Protein AF-A0A6A4RFT1-F1 (afdb_monomer)

Organism: Scophthalmus maximus (NCBI:txid52904)

Secondary structure (DSSP, 8-state):
-B-TT--B----------S-SS------------GGGTTT-EEEEEEEE-S-TTSPPEEEEEEEEETT-SSHHHHHHHHHHHHTTT-------PPBP-

InterPro domains:
  IPR000008 C2 domain [PF00168] (7-80)
  IPR000008 C2 domain [PS50004] (1-93)
  IPR035892 C2 domain superfamily [G3DSA:2.60.40.150] (1-98)
  IPR035892 C2 domain superfamily [SSF49562] (3-95)
  IPR043541 Synaptotagmin-14/14L/16 [PTHR46129] (1-97)

Radius of gyration: 14.69 Å; Cα contacts (8 Å, |Δi|>4): 125; chains: 1; bounding box: 33×25×40 Å

pLDDT: mean 91.54, std 5.95, range [58.12, 97.06]

Sequence (98 aa):
MLDSKGKEMSKCKTAVCRGQPSPTYKETFVFQVALFQLSEVSLVLSVFCRRSSMKPRERLGWVSLGLNSTGEEQQTHWAEMKDAEGQQVCHWHTLSDT

Solvent-accessible surface area (backbone atoms only — not comparable to full-atom values): 6385 Å² total; per-residue (Å²): 57,23,41,78,84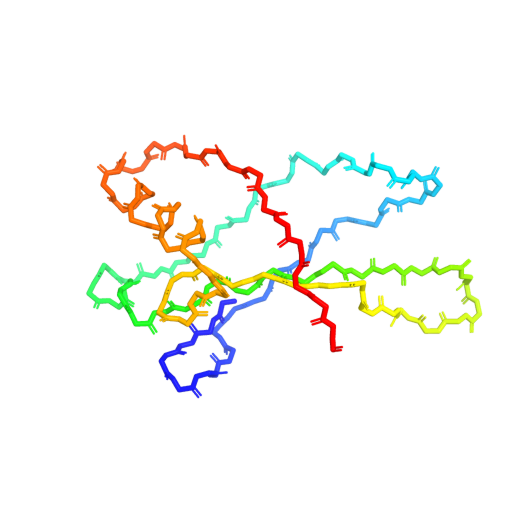,68,47,79,76,49,86,86,81,79,83,87,76,76,98,47,98,78,67,82,78,96,75,87,84,88,80,94,71,57,78,91,48,56,72,41,24,24,46,64,50,72,46,69,45,64,93,41,96,88,50,75,74,42,76,68,26,32,45,25,26,39,60,66,35,75,45,68,71,33,38,50,52,43,49,52,42,64,74,44,76,82,51,90,76,87,81,88,76,82,63,41,79,130

Foldseek 3Di:
DAFLVRHDPDDDDFDDDPPDPPDDGPDDDDDDDDPVRQQGDKDKDWDWDDPDPPDDIDTAFIAIAHNPGPDDQRPVQSVCVNVVVPDDDDDDDDGDDD

Structure (mmCIF, N/CA/C/O backbone):
data_AF-A0A6A4RFT1-F1
#
_entry.id   AF-A0A6A4RFT1-F1
#
loop_
_atom_site.group_PDB
_atom_site.id
_atom_site.type_symbol
_atom_site.label_atom_id
_atom_site.label_alt_id
_atom_site.label_comp_id
_atom_site.label_asym_id
_atom_site.label_entity_id
_atom_site.label_seq_id
_atom_site.pdbx_PDB_ins_code
_atom_site.Cartn_x
_atom_site.Cartn_y
_atom_site.Cartn_z
_atom_site.occupancy
_atom_site.B_iso_or_equiv
_atom_site.auth_seq_id
_atom_site.auth_comp_id
_atom_site.auth_asym_id
_atom_site.auth_atom_id
_atom_site.pdbx_PDB_model_num
ATOM 1 N N . MET A 1 1 ? -0.258 -7.748 4.298 1.00 92.38 1 MET A N 1
ATOM 2 C CA . MET A 1 1 ? -0.576 -7.067 5.565 1.00 92.38 1 MET A CA 1
ATOM 3 C C . MET A 1 1 ? 0.333 -7.600 6.649 1.00 92.38 1 MET A C 1
ATOM 5 O O . MET A 1 1 ? 0.605 -8.799 6.663 1.00 92.38 1 MET A O 1
ATOM 9 N N . LEU A 1 2 ? 0.830 -6.705 7.492 1.00 95.50 2 LEU A N 1
ATOM 10 C CA . LEU A 1 2 ? 1.745 -6.999 8.585 1.00 95.50 2 LEU A CA 1
ATOM 11 C C . LEU A 1 2 ? 1.076 -6.672 9.922 1.00 95.50 2 LEU A C 1
ATOM 13 O O . LEU A 1 2 ? 0.273 -5.738 9.979 1.00 95.50 2 LEU A O 1
ATOM 17 N N . ASP A 1 3 ? 1.422 -7.418 10.967 1.00 93.31 3 ASP A N 1
ATOM 18 C CA . ASP A 1 3 ? 1.061 -7.079 12.347 1.00 93.31 3 ASP A CA 1
ATOM 19 C C . ASP A 1 3 ? 1.999 -6.006 12.936 1.00 93.31 3 ASP A C 1
ATOM 21 O O . ASP A 1 3 ? 2.937 -5.540 12.278 1.00 93.31 3 ASP A O 1
ATOM 25 N N . SER A 1 4 ? 1.776 -5.634 14.199 1.00 91.69 4 SER A N 1
ATOM 26 C CA . SER A 1 4 ? 2.580 -4.636 14.920 1.00 91.69 4 SER A CA 1
ATOM 27 C C . SER A 1 4 ? 4.041 -5.035 15.123 1.00 91.69 4 SER A C 1
ATOM 29 O O . SER A 1 4 ? 4.884 -4.183 15.391 1.00 91.69 4 SER A O 1
ATOM 31 N N . LYS A 1 5 ? 4.368 -6.321 14.958 1.00 91.25 5 LYS A N 1
ATOM 32 C CA . LYS A 1 5 ? 5.732 -6.862 15.022 1.00 91.25 5 LYS A CA 1
ATOM 33 C C . LYS A 1 5 ? 6.360 -7.000 13.632 1.00 91.25 5 LYS A C 1
ATOM 35 O O . LYS A 1 5 ? 7.450 -7.554 13.511 1.00 91.25 5 LYS A O 1
ATOM 40 N N . GLY A 1 6 ? 5.679 -6.536 12.582 1.00 90.62 6 GLY A N 1
ATOM 41 C CA . GLY A 1 6 ? 6.123 -6.649 11.196 1.00 90.62 6 GLY A CA 1
ATOM 42 C C . GLY A 1 6 ? 5.982 -8.056 10.605 1.00 90.62 6 GLY A C 1
ATOM 43 O O . GLY A 1 6 ? 6.503 -8.315 9.520 1.00 90.62 6 GLY A O 1
ATOM 44 N N . LYS A 1 7 ? 5.291 -8.984 11.279 1.00 93.25 7 LYS A N 1
ATOM 45 C CA . LYS A 1 7 ? 5.079 -10.346 10.779 1.00 93.25 7 LYS A CA 1
ATOM 46 C C . LYS A 1 7 ? 3.990 -10.349 9.711 1.00 93.25 7 LYS A C 1
ATOM 48 O O . LYS A 1 7 ? 2.932 -9.747 9.880 1.00 93.25 7 LYS A O 1
ATOM 53 N N . GLU A 1 8 ? 4.230 -11.073 8.618 1.00 95.25 8 GLU A N 1
ATOM 54 C CA . GLU A 1 8 ? 3.248 -11.237 7.543 1.00 95.25 8 GLU A CA 1
ATOM 55 C C . GLU A 1 8 ? 2.008 -11.988 8.054 1.00 95.25 8 GLU A C 1
ATOM 57 O O . GLU A 1 8 ? 2.091 -13.148 8.458 1.00 95.25 8 GLU A O 1
ATOM 62 N N . MET A 1 9 ? 0.857 -11.312 8.033 1.00 93.75 9 MET A N 1
ATOM 63 C CA . MET A 1 9 ? -0.448 -11.900 8.351 1.00 93.75 9 MET A CA 1
ATOM 64 C C . MET A 1 9 ? -1.105 -12.495 7.105 1.00 93.75 9 MET A C 1
ATOM 66 O O . MET A 1 9 ? -1.745 -13.540 7.158 1.00 93.75 9 MET A O 1
ATOM 70 N N . SER A 1 10 ? -0.979 -11.799 5.976 1.00 94.62 10 SER A N 1
ATOM 71 C CA . SER A 1 10 ? -1.628 -12.160 4.719 1.00 94.62 10 SER A CA 1
ATOM 72 C C . SER A 1 10 ? -0.937 -11.493 3.535 1.00 94.62 10 SER A C 1
ATOM 74 O O . SER A 1 10 ? -0.351 -10.408 3.652 1.00 94.62 10 SER A O 1
ATOM 76 N N . LYS A 1 11 ? -1.023 -12.134 2.368 1.00 95.44 11 LYS A N 1
ATOM 77 C CA . LYS A 1 11 ? -0.389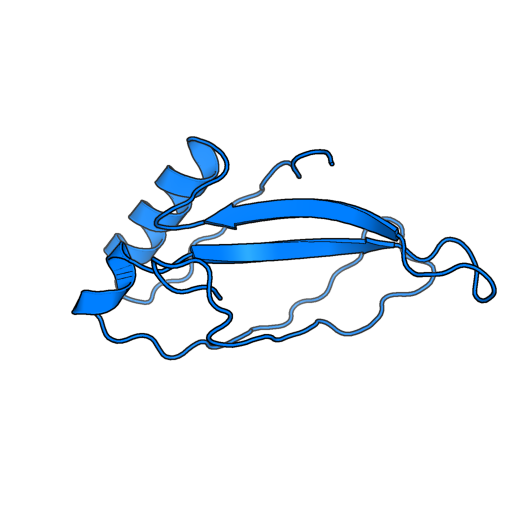 -11.662 1.140 1.00 95.44 11 LYS A CA 1
ATOM 78 C C . LYS A 1 11 ? -1.236 -12.007 -0.071 1.00 95.44 11 LYS A C 1
ATOM 80 O O . LYS A 1 11 ? -1.553 -13.168 -0.306 1.00 95.44 11 LYS A O 1
ATOM 85 N N . CYS A 1 12 ? -1.508 -10.998 -0.884 1.00 96.00 12 CYS A N 1
ATOM 86 C CA . CYS A 1 12 ? -2.121 -11.152 -2.195 1.00 96.00 12 CYS A CA 1
ATOM 87 C C . CYS A 1 12 ? -1.234 -10.484 -3.248 1.00 96.00 12 CYS A C 1
ATOM 89 O O . CYS A 1 12 ? -0.323 -9.718 -2.922 1.00 96.00 12 CYS A O 1
ATOM 91 N N . LYS A 1 13 ? -1.455 -10.823 -4.515 1.00 95.31 13 LYS A N 1
ATOM 92 C CA . LYS A 1 13 ? -0.732 -10.262 -5.658 1.00 95.31 13 LYS A CA 1
ATOM 93 C C . LYS A 1 13 ? -1.728 -10.036 -6.779 1.00 95.31 13 LYS A C 1
ATOM 95 O O . LYS A 1 13 ? -2.647 -10.836 -6.928 1.00 95.31 13 LYS A O 1
ATOM 100 N N . THR A 1 14 ? -1.494 -8.998 -7.565 1.00 95.25 14 THR A N 1
ATOM 101 C CA . THR A 1 14 ? -2.276 -8.737 -8.767 1.00 95.25 14 THR A CA 1
ATOM 102 C C . THR A 1 14 ? -1.912 -9.675 -9.912 1.00 95.25 14 THR A C 1
ATOM 104 O O . THR A 1 14 ? -0.872 -10.355 -9.887 1.00 95.25 14 THR A O 1
ATOM 107 N N . ALA A 1 15 ? -2.744 -9.678 -10.953 1.00 92.75 15 ALA A N 1
ATOM 108 C CA . ALA A 1 15 ? -2.372 -10.227 -12.245 1.00 92.75 15 ALA A CA 1
ATOM 109 C C . ALA A 1 15 ? -1.152 -9.496 -12.836 1.00 92.75 15 ALA A C 1
ATOM 111 O O . ALA A 1 15 ? -0.804 -8.373 -12.476 1.00 92.75 15 ALA A O 1
ATOM 112 N N . VAL A 1 16 ? -0.459 -10.145 -13.773 1.00 89.50 16 VAL A N 1
ATOM 113 C CA . VAL A 1 16 ? 0.722 -9.560 -14.421 1.00 89.50 16 VAL A CA 1
ATOM 114 C C . VAL A 1 16 ? 0.309 -8.805 -15.678 1.00 89.50 16 VAL A C 1
ATOM 116 O O . VAL A 1 16 ? 0.008 -9.429 -16.693 1.00 89.50 16 VAL A O 1
ATOM 119 N N . CYS A 1 17 ? 0.393 -7.477 -15.656 1.00 88.81 17 CYS A N 1
ATOM 120 C CA . CYS A 1 17 ? 0.231 -6.649 -16.851 1.00 88.81 17 CYS A CA 1
ATOM 121 C C . CYS A 1 17 ? 1.546 -6.604 -17.650 1.00 88.81 17 CYS A C 1
ATOM 123 O O . CYS A 1 17 ? 2.585 -6.198 -17.129 1.00 88.81 17 CYS A O 1
ATOM 125 N N . ARG A 1 18 ? 1.527 -7.036 -18.918 1.00 85.19 18 ARG A N 1
ATOM 126 C CA . ARG A 1 18 ? 2.699 -7.013 -19.816 1.00 85.19 18 ARG A CA 1
ATOM 127 C C . ARG A 1 18 ? 2.536 -5.922 -20.870 1.00 85.19 18 ARG A C 1
ATOM 129 O O . ARG A 1 18 ? 1.447 -5.756 -21.403 1.00 85.19 18 ARG A O 1
ATOM 136 N N . GLY A 1 19 ? 3.622 -5.213 -21.182 1.00 82.19 19 GLY A N 1
ATOM 137 C CA . GLY A 1 19 ? 3.635 -4.190 -22.237 1.00 82.19 19 GLY A CA 1
ATOM 138 C C . GLY A 1 19 ? 2.846 -2.91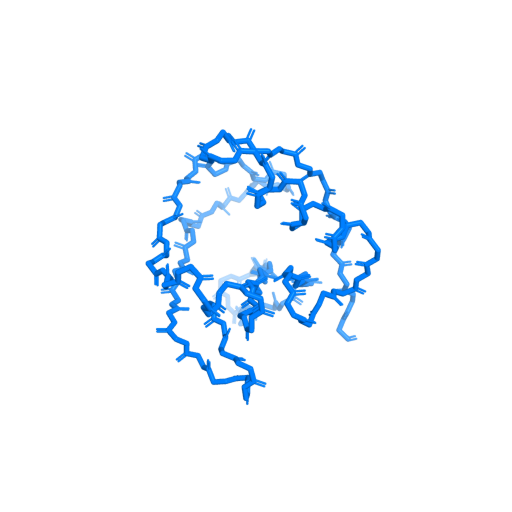4 -21.917 1.00 82.19 19 GLY A C 1
ATOM 139 O O . GLY A 1 19 ? 2.614 -2.119 -22.817 1.00 82.19 19 GLY A O 1
ATOM 140 N N . GLN A 1 20 ? 2.438 -2.711 -20.660 1.00 82.56 20 GLN A N 1
ATOM 141 C CA . GLN A 1 20 ? 1.704 -1.524 -20.218 1.00 82.56 20 GLN A CA 1
ATOM 142 C C . GLN A 1 20 ? 2.570 -0.725 -19.231 1.00 82.56 20 GLN A C 1
ATOM 144 O O . GLN A 1 20 ? 2.764 -1.197 -18.109 1.00 82.56 20 GLN A O 1
ATOM 149 N N . PRO A 1 21 ? 3.102 0.454 -19.611 1.00 81.88 21 PRO A N 1
ATOM 150 C CA . PRO A 1 21 ? 3.873 1.300 -18.694 1.00 81.88 21 PRO A CA 1
ATOM 151 C C . PRO A 1 21 ? 3.002 1.884 -17.569 1.00 81.88 21 PRO A C 1
ATOM 153 O O . PRO A 1 21 ? 3.507 2.179 -16.491 1.00 81.88 21 PRO A O 1
ATOM 156 N N . SER A 1 22 ? 1.691 1.980 -17.801 1.00 87.62 22 SER A N 1
ATOM 157 C CA . SER A 1 22 ? 0.684 2.424 -16.834 1.00 87.62 22 SER A CA 1
ATOM 158 C C . SER A 1 22 ? -0.407 1.350 -16.718 1.00 87.62 22 SER A C 1
ATOM 160 O O . SER A 1 22 ? -1.430 1.437 -17.400 1.00 87.62 22 SER A O 1
ATOM 162 N N . PRO A 1 23 ? -0.173 0.275 -15.942 1.00 91.56 23 PRO A N 1
ATOM 163 C CA . PRO A 1 23 ? -1.098 -0.850 -15.860 1.00 91.56 23 PRO A CA 1
ATOM 164 C C . PRO A 1 23 ? -2.392 -0.472 -15.132 1.00 91.56 23 PRO A C 1
ATOM 166 O O . PRO A 1 23 ? -2.376 0.262 -14.147 1.00 91.56 23 PRO A O 1
ATOM 169 N N . THR A 1 24 ? -3.516 -1.028 -15.585 1.00 92.69 24 THR A N 1
ATOM 170 C CA . THR A 1 24 ? -4.820 -0.903 -14.918 1.00 92.69 24 THR A CA 1
ATOM 171 C C . THR A 1 24 ? -5.262 -2.271 -14.408 1.00 92.69 24 THR A C 1
ATOM 173 O O . THR A 1 24 ? -5.538 -3.156 -15.211 1.00 92.69 24 THR A O 1
ATOM 176 N N . TYR A 1 25 ? -5.337 -2.440 -13.084 1.00 93.19 25 TYR A N 1
ATOM 177 C CA . TYR A 1 25 ? -5.677 -3.730 -12.467 1.00 93.19 25 TYR A CA 1
ATOM 178 C C . TYR A 1 25 ? -7.185 -3.902 -12.240 1.00 93.19 25 TYR A C 1
ATOM 180 O O . TYR A 1 25 ? -7.739 -4.923 -12.624 1.00 93.19 25 TYR A O 1
ATOM 188 N N . LYS A 1 26 ? -7.865 -2.900 -11.653 1.00 92.69 26 LYS A N 1
ATOM 189 C CA . LYS A 1 26 ? -9.284 -2.998 -11.231 1.00 92.69 26 LYS A CA 1
ATOM 190 C C . LYS A 1 26 ? -9.580 -4.262 -10.399 1.00 92.69 26 LYS A C 1
ATOM 192 O O . LYS A 1 26 ? -10.660 -4.836 -10.488 1.00 92.69 26 LYS A O 1
ATOM 197 N N . GLU A 1 27 ? -8.608 -4.691 -9.601 1.00 95.19 27 GLU A N 1
ATOM 198 C CA . GLU A 1 27 ? -8.722 -5.846 -8.712 1.00 95.19 27 GLU A CA 1
ATOM 199 C C . GLU A 1 27 ? -9.033 -5.382 -7.286 1.00 95.19 27 GLU A C 1
ATOM 201 O O . GLU A 1 27 ? -8.548 -4.338 -6.845 1.00 95.19 27 GLU A O 1
ATOM 206 N N . THR A 1 28 ? -9.815 -6.171 -6.551 1.00 93.81 28 THR A N 1
ATOM 207 C CA . THR A 1 28 ? -10.143 -5.916 -5.143 1.00 93.81 28 THR A CA 1
ATOM 208 C C . THR A 1 28 ? -9.558 -7.020 -4.274 1.00 93.81 28 THR A C 1
ATOM 210 O O . THR A 1 28 ? -9.753 -8.204 -4.547 1.00 93.81 28 THR A O 1
ATOM 213 N N . PHE A 1 29 ? -8.869 -6.630 -3.203 1.00 95.19 29 PHE A N 1
ATOM 214 C CA . PHE A 1 29 ? -8.337 -7.547 -2.198 1.00 95.19 29 PHE A CA 1
ATOM 215 C C . PHE A 1 29 ? -9.061 -7.337 -0.874 1.00 95.19 29 PHE A C 1
ATOM 217 O O . PHE A 1 29 ? -9.261 -6.201 -0.452 1.00 95.19 29 PHE A O 1
ATOM 224 N N . VAL A 1 30 ? -9.423 -8.434 -0.212 1.00 93.56 30 VAL A N 1
ATOM 225 C CA . VAL A 1 30 ? -10.091 -8.410 1.092 1.00 93.56 30 VAL A CA 1
ATOM 226 C C . VAL A 1 30 ? -9.156 -9.011 2.132 1.00 93.56 30 VAL A C 1
ATOM 228 O O . VAL A 1 30 ? -8.691 -10.140 1.981 1.00 93.56 30 VAL A O 1
ATOM 231 N N . PHE A 1 31 ? -8.897 -8.256 3.197 1.00 93.25 31 PHE A N 1
ATOM 232 C CA . PHE A 1 31 ? -8.120 -8.699 4.349 1.00 93.25 31 PHE A CA 1
ATOM 233 C C . PHE A 1 31 ? -9.010 -8.637 5.585 1.00 93.25 31 PHE A C 1
ATOM 235 O O . PHE A 1 31 ? -9.544 -7.580 5.911 1.00 93.25 31 PHE A O 1
ATOM 242 N N . GLN A 1 32 ? 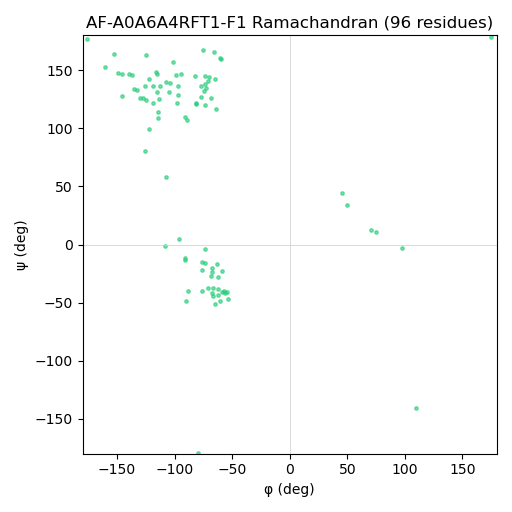-9.187 -9.768 6.263 1.00 92.19 32 GLN A N 1
ATOM 243 C CA . GLN A 1 32 ? -9.955 -9.810 7.503 1.00 92.19 32 GLN A CA 1
ATOM 244 C C . GLN A 1 32 ? -9.075 -9.346 8.665 1.00 92.19 32 GLN A C 1
ATOM 246 O O . GLN A 1 32 ? -8.023 -9.931 8.920 1.00 92.19 32 GLN A O 1
ATOM 251 N N . VAL A 1 33 ? -9.512 -8.295 9.356 1.00 92.38 33 VAL A N 1
ATOM 252 C CA . VAL A 1 33 ? -8.838 -7.717 10.524 1.00 92.38 33 VAL A CA 1
ATOM 253 C C . VAL A 1 33 ? -9.894 -7.445 11.584 1.00 92.38 33 VAL A C 1
ATOM 255 O O . VAL A 1 33 ? -10.954 -6.903 11.274 1.00 92.38 33 VAL A O 1
ATOM 258 N N . ALA A 1 34 ? -9.628 -7.823 12.833 1.00 92.44 34 ALA A N 1
ATOM 259 C CA . ALA A 1 34 ? -10.513 -7.458 13.930 1.00 92.44 34 ALA A CA 1
ATOM 260 C C . ALA A 1 34 ? -10.396 -5.954 14.218 1.00 92.44 34 ALA A C 1
ATOM 262 O O . ALA A 1 34 ? -9.296 -5.407 14.207 1.00 92.44 34 ALA A O 1
ATOM 263 N N . LEU A 1 35 ? -11.514 -5.288 14.522 1.00 90.06 35 LEU A N 1
ATOM 264 C CA . LEU A 1 35 ? -11.554 -3.827 14.668 1.00 90.06 35 LEU A CA 1
ATOM 265 C C . LEU A 1 35 ? -10.526 -3.295 15.685 1.00 90.06 35 LEU A C 1
ATOM 267 O O . LEU A 1 35 ? -9.843 -2.315 15.413 1.00 90.06 35 LEU A O 1
ATOM 271 N N . PHE A 1 36 ? -10.346 -3.989 16.814 1.00 90.75 36 PHE A N 1
ATOM 272 C CA . PHE A 1 36 ? -9.371 -3.612 17.845 1.00 90.75 36 PHE A CA 1
ATOM 273 C C . PHE A 1 36 ? -7.905 -3.762 17.401 1.00 90.75 36 PHE A C 1
ATOM 275 O O . PHE A 1 36 ? -7.026 -3.152 17.995 1.00 90.75 36 PHE A O 1
ATOM 282 N N . GLN A 1 37 ? -7.633 -4.561 16.366 1.00 91.62 37 GLN A N 1
ATOM 283 C CA . GLN A 1 37 ? -6.294 -4.742 15.793 1.00 91.62 37 GLN A CA 1
ATOM 284 C C . GLN A 1 37 ? -6.020 -3.760 14.653 1.00 91.62 37 GLN A C 1
ATOM 286 O O . GLN A 1 37 ? -4.882 -3.641 14.208 1.00 91.62 37 GLN A O 1
ATOM 291 N N . LEU A 1 38 ? -7.038 -3.054 14.1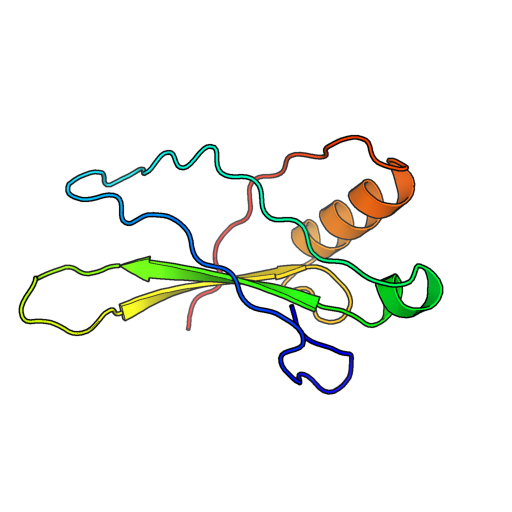52 1.00 91.94 38 LEU A N 1
ATOM 292 C CA . LEU A 1 38 ? -6.921 -2.221 12.955 1.00 91.94 38 LEU A CA 1
ATOM 293 C C . LEU A 1 38 ? -5.917 -1.065 13.121 1.00 91.94 38 LEU A C 1
ATOM 295 O O . LEU A 1 38 ? -5.304 -0.634 12.146 1.00 91.94 38 LEU A O 1
ATOM 299 N N . SER A 1 39 ? -5.711 -0.580 14.349 1.00 92.06 39 SER A N 1
ATOM 300 C CA . SER A 1 39 ? -4.687 0.422 14.683 1.00 92.06 39 SER A CA 1
ATOM 301 C C . SER A 1 39 ? -3.265 -0.139 14.744 1.00 92.06 39 SER A C 1
ATOM 303 O O . SER A 1 39 ? -2.312 0.632 14.750 1.00 92.06 39 SER A O 1
ATOM 305 N N . GLU A 1 40 ? -3.115 -1.460 14.795 1.00 94.31 40 GLU A N 1
ATOM 306 C CA . GLU A 1 40 ? -1.841 -2.152 14.999 1.00 94.31 40 GLU A CA 1
ATOM 307 C C . GLU A 1 40 ? -1.323 -2.854 13.738 1.00 94.31 40 GLU A C 1
ATOM 309 O O . GLU A 1 40 ? -0.249 -3.453 13.757 1.00 94.31 40 GLU A O 1
ATOM 314 N N . VAL A 1 41 ? -2.064 -2.796 12.632 1.00 96.19 41 VAL A N 1
ATOM 315 C CA . VAL A 1 41 ? -1.672 -3.430 11.369 1.00 96.19 41 VAL A CA 1
ATOM 316 C C . VAL A 1 41 ? -1.091 -2.425 10.386 1.00 96.19 41 VAL A C 1
ATOM 318 O O . VAL A 1 41 ? -1.350 -1.223 10.444 1.00 96.19 41 VAL A O 1
ATOM 321 N N . SER A 1 42 ? -0.292 -2.929 9.449 1.00 96.50 42 SER A N 1
ATOM 322 C CA . SER A 1 42 ? 0.205 -2.156 8.309 1.00 96.50 42 SER A CA 1
ATOM 323 C C . SER A 1 42 ? -0.090 -2.873 6.994 1.00 96.50 42 SER A C 1
ATOM 325 O O . SER A 1 42 ? 0.262 -4.042 6.789 1.00 96.50 42 SER A O 1
ATOM 327 N N . LEU A 1 43 ? -0.737 -2.176 6.066 1.00 96.44 43 LEU A N 1
ATOM 328 C CA . LEU A 1 43 ? -0.902 -2.615 4.691 1.00 96.44 43 LEU A CA 1
ATOM 329 C C . LEU A 1 43 ? 0.284 -2.125 3.861 1.00 96.44 43 LEU A C 1
ATOM 331 O O . LEU A 1 43 ? 0.372 -0.950 3.526 1.00 96.44 43 LEU A O 1
ATOM 335 N N . VAL A 1 44 ? 1.168 -3.050 3.494 1.00 96.12 44 VAL A N 1
ATOM 336 C CA . VAL A 1 44 ? 2.308 -2.769 2.616 1.00 96.12 44 VAL A CA 1
ATOM 337 C C . VAL A 1 44 ? 1.970 -3.165 1.184 1.00 96.12 44 VAL A C 1
ATOM 339 O O . VAL A 1 44 ? 1.682 -4.332 0.903 1.00 96.12 44 VAL A O 1
ATOM 342 N N . LEU A 1 45 ? 2.046 -2.198 0.278 1.00 95.94 45 LEU A N 1
ATOM 343 C CA . LEU A 1 45 ? 1.927 -2.380 -1.163 1.00 95.94 45 LEU A CA 1
ATOM 344 C C . LEU A 1 45 ? 3.323 -2.263 -1.772 1.00 95.94 45 LEU A C 1
ATOM 346 O O . LEU A 1 45 ? 4.071 -1.338 -1.477 1.00 95.94 45 LEU A O 1
ATOM 350 N N . SER A 1 46 ? 3.703 -3.214 -2.618 1.00 95.50 46 SER A N 1
ATOM 351 C CA . SER A 1 46 ? 5.004 -3.207 -3.291 1.00 95.50 46 SER A CA 1
ATOM 352 C C . SER A 1 46 ? 4.812 -3.427 -4.778 1.00 95.50 46 SER A C 1
ATOM 354 O O . SER A 1 46 ? 4.190 -4.407 -5.196 1.00 95.50 46 SER A O 1
ATOM 356 N N . VAL A 1 47 ? 5.368 -2.521 -5.574 1.00 94.19 47 VAL A N 1
ATOM 357 C CA . VAL A 1 47 ? 5.286 -2.566 -7.029 1.00 94.19 47 VAL A CA 1
ATOM 358 C C . VAL A 1 47 ? 6.548 -3.215 -7.567 1.00 94.19 47 VAL A C 1
ATOM 360 O O . VAL A 1 47 ? 7.666 -2.831 -7.227 1.00 94.19 47 VAL A O 1
ATOM 363 N N . PHE A 1 48 ? 6.369 -4.212 -8.427 1.00 92.00 48 PHE A N 1
ATOM 364 C CA . PHE A 1 48 ? 7.465 -4.933 -9.061 1.00 92.00 48 PHE A CA 1
ATOM 365 C C . PHE A 1 48 ? 7.392 -4.774 -10.570 1.00 92.00 48 PHE A C 1
ATOM 367 O O . PHE A 1 48 ? 6.333 -4.950 -11.170 1.00 92.00 48 PHE A O 1
ATOM 374 N N . CYS A 1 49 ? 8.542 -4.531 -11.188 1.00 88.06 49 CYS A N 1
ATOM 375 C CA . CYS A 1 49 ? 8.691 -4.517 -12.632 1.00 88.06 49 CYS A CA 1
ATOM 376 C C . CYS A 1 49 ? 9.607 -5.645 -13.081 1.00 88.06 49 CYS A C 1
ATOM 378 O O . CYS A 1 49 ? 10.560 -6.039 -12.406 1.00 88.06 49 CYS A O 1
ATOM 380 N N . ARG A 1 50 ? 9.308 -6.181 -14.260 1.00 83.31 50 ARG A N 1
ATOM 381 C CA . ARG A 1 50 ? 10.165 -7.146 -14.934 1.00 83.31 50 ARG A CA 1
ATOM 382 C C . ARG A 1 50 ? 10.522 -6.597 -16.306 1.00 83.31 50 ARG A C 1
ATOM 384 O O . ARG A 1 50 ? 9.733 -6.712 -17.236 1.00 83.31 50 ARG A O 1
ATOM 391 N N . ARG A 1 51 ? 11.723 -6.023 -16.420 1.00 76.81 51 ARG A N 1
ATOM 392 C CA . ARG A 1 51 ? 12.227 -5.442 -17.677 1.00 76.81 51 ARG A CA 1
ATOM 393 C C . ARG A 1 51 ? 12.522 -6.485 -18.757 1.00 76.81 51 ARG A C 1
ATOM 395 O O . ARG A 1 51 ? 12.456 -6.173 -19.936 1.00 76.81 51 ARG A O 1
ATOM 402 N N . SER A 1 52 ? 12.844 -7.720 -18.374 1.00 77.25 52 SER A N 1
ATOM 403 C CA . SER A 1 52 ? 13.089 -8.823 -19.310 1.00 77.25 52 SER A CA 1
ATOM 404 C C . SER A 1 52 ? 12.685 -10.161 -18.698 1.00 77.25 52 SER A C 1
ATOM 406 O O . SER A 1 52 ? 12.823 -10.363 -17.491 1.00 77.25 52 SER A O 1
ATOM 408 N N . SER A 1 53 ? 12.224 -11.100 -19.529 1.00 75.12 53 SER A N 1
ATOM 409 C CA . SER A 1 53 ? 11.917 -12.477 -19.119 1.00 75.12 53 SER A CA 1
ATOM 410 C C . SER A 1 53 ? 13.128 -13.209 -18.534 1.00 75.12 53 SER A C 1
ATOM 412 O O . SER A 1 53 ? 12.950 -14.126 -17.741 1.00 75.12 53 SER A O 1
ATOM 414 N N . MET A 1 54 ? 14.350 -12.793 -18.859 1.00 80.81 54 MET A N 1
ATOM 415 C CA . MET A 1 54 ? 15.565 -13.406 -18.318 1.00 80.81 54 MET A CA 1
ATOM 416 C C . MET A 1 54 ? 16.061 -12.738 -17.033 1.00 80.81 54 MET A C 1
ATOM 418 O O . MET A 1 54 ? 16.891 -13.308 -16.333 1.00 80.81 54 MET A O 1
ATOM 422 N N . LYS A 1 55 ? 15.547 -11.548 -16.695 1.00 78.06 55 LYS A N 1
ATOM 423 C CA . LYS A 1 55 ? 15.911 -10.843 -15.463 1.00 78.06 55 LYS A CA 1
ATOM 424 C C . LYS A 1 55 ? 14.922 -11.149 -14.330 1.00 78.06 55 LYS A C 1
ATOM 426 O O . LYS A 1 55 ? 13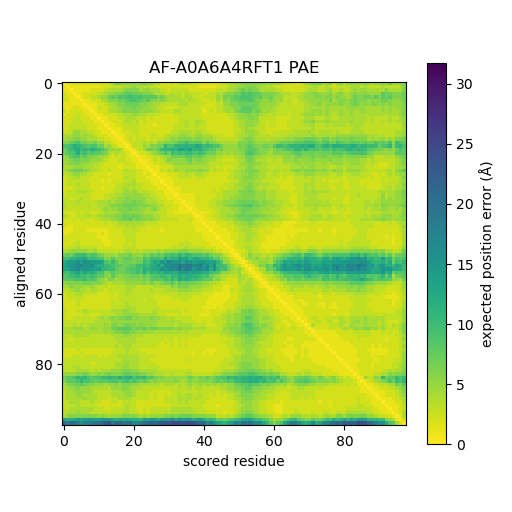.722 -11.346 -14.592 1.00 78.06 55 LYS A O 1
ATOM 431 N N . PRO A 1 56 ? 15.405 -11.191 -13.074 1.00 83.88 56 PRO A N 1
ATOM 432 C CA . PRO A 1 56 ? 1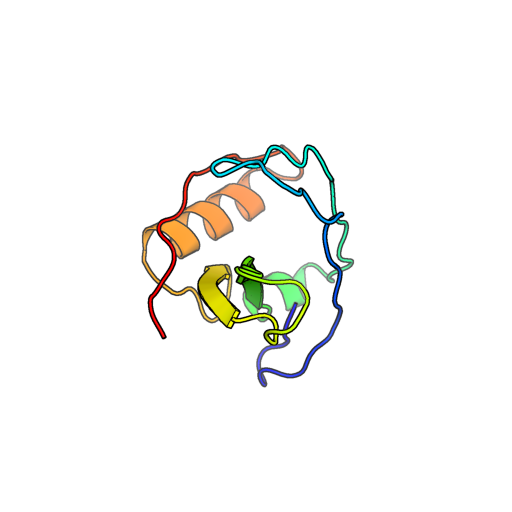4.533 -11.272 -11.913 1.00 83.88 56 PRO A CA 1
ATOM 433 C C . PRO A 1 56 ? 13.610 -10.050 -11.848 1.00 83.88 56 PRO A C 1
ATOM 435 O O . PRO A 1 56 ? 13.843 -9.021 -12.484 1.00 83.88 56 PRO A O 1
ATOM 438 N N . ARG A 1 57 ? 12.518 -10.186 -11.094 1.00 85.50 57 ARG A N 1
ATOM 439 C CA . ARG A 1 57 ? 11.634 -9.058 -10.798 1.00 85.50 57 ARG A CA 1
ATOM 440 C C . ARG A 1 57 ? 12.367 -8.089 -9.883 1.00 85.50 57 ARG A C 1
ATOM 442 O O . ARG A 1 57 ? 12.824 -8.488 -8.818 1.00 85.50 57 ARG A O 1
ATOM 449 N N . GLU A 1 58 ? 12.422 -6.835 -10.292 1.00 88.50 58 GLU A N 1
ATOM 450 C CA . GLU A 1 58 ? 12.974 -5.747 -9.495 1.00 88.50 58 GLU A CA 1
ATOM 451 C C . GLU A 1 58 ? 11.815 -5.030 -8.803 1.00 88.50 58 GLU A C 1
ATOM 453 O O . GLU A 1 58 ? 10.761 -4.800 -9.405 1.00 88.50 58 GLU A O 1
ATOM 458 N N . ARG A 1 59 ? 11.984 -4.711 -7.519 1.00 91.19 59 ARG A N 1
ATOM 459 C CA . ARG A 1 59 ? 11.036 -3.854 -6.807 1.00 91.19 59 ARG A CA 1
ATOM 460 C C . ARG A 1 59 ? 11.246 -2.429 -7.312 1.00 91.19 59 ARG A C 1
ATOM 462 O O . ARG A 1 59 ? 12.351 -1.917 -7.194 1.00 91.19 59 ARG A O 1
ATOM 469 N N . LEU A 1 60 ? 10.208 -1.825 -7.885 1.00 92.06 60 LEU A N 1
ATOM 470 C CA . LEU A 1 60 ? 10.243 -0.420 -8.297 1.00 92.06 60 LEU A CA 1
ATOM 471 C C . LEU A 1 60 ? 10.115 0.510 -7.097 1.00 92.06 60 LEU A C 1
ATOM 473 O O . LEU A 1 60 ? 10.776 1.532 -7.044 1.00 92.06 60 LEU A O 1
ATOM 477 N N . GLY A 1 61 ? 9.259 0.145 -6.149 1.00 94.44 61 GLY A N 1
ATOM 478 C CA . GLY A 1 61 ? 8.988 0.949 -4.972 1.00 94.44 61 GLY A CA 1
ATOM 479 C C . GLY A 1 61 ? 7.880 0.326 -4.142 1.00 94.44 61 GLY A C 1
ATOM 480 O O . GLY A 1 61 ? 7.337 -0.736 -4.482 1.00 94.44 61 GLY A O 1
ATOM 481 N N . TRP A 1 62 ? 7.569 0.962 -3.027 1.00 95.88 62 TRP A N 1
ATOM 482 C CA . TRP A 1 62 ? 6.584 0.464 -2.079 1.00 95.88 62 TRP A CA 1
ATOM 483 C C . TRP A 1 62 ? 5.945 1.612 -1.304 1.00 95.88 62 TRP A C 1
ATOM 485 O O . TRP A 1 62 ? 6.435 2.734 -1.319 1.00 95.88 62 TRP A O 1
ATOM 495 N N . VAL A 1 63 ? 4.825 1.322 -0.660 1.00 97.06 63 VAL A N 1
ATOM 496 C CA . VAL A 1 63 ? 4.108 2.247 0.215 1.00 97.06 63 VAL A CA 1
ATOM 497 C C . VAL A 1 63 ? 3.489 1.440 1.351 1.00 97.06 63 VAL A C 1
ATOM 499 O O . VAL A 1 63 ? 3.121 0.276 1.161 1.00 97.06 63 VAL A O 1
ATOM 502 N N . SER A 1 64 ? 3.398 2.029 2.538 1.00 96.69 64 SER A N 1
ATOM 503 C CA . SER A 1 64 ? 2.766 1.403 3.701 1.00 96.69 64 SER A CA 1
ATOM 504 C C . SER A 1 64 ? 1.689 2.321 4.257 1.00 96.69 64 SER A C 1
ATOM 506 O O . SER A 1 64 ? 1.913 3.523 4.366 1.00 96.69 64 SER A O 1
ATOM 508 N N . LEU A 1 65 ? 0.535 1.752 4.601 1.00 96.38 65 LEU A N 1
ATOM 509 C CA . LEU A 1 65 ? -0.590 2.440 5.234 1.00 96.38 65 LEU A CA 1
ATOM 510 C C . LEU A 1 65 ? -0.928 1.758 6.562 1.00 96.38 65 LEU A C 1
ATOM 512 O O . LEU A 1 65 ? -0.881 0.530 6.650 1.00 96.38 65 LEU A O 1
ATOM 516 N N . GLY A 1 66 ? -1.292 2.529 7.583 1.00 95.06 66 GLY A N 1
ATOM 517 C CA . GLY A 1 66 ? -1.616 2.021 8.920 1.00 95.06 66 GLY A CA 1
ATOM 518 C C . GLY A 1 66 ? -0.567 2.385 9.963 1.00 95.06 66 GLY A C 1
ATOM 519 O O . GLY A 1 66 ? -0.053 3.504 9.948 1.00 95.06 66 GLY A O 1
ATOM 520 N N . LEU A 1 67 ? -0.259 1.451 10.869 1.00 94.75 67 LEU A N 1
ATOM 521 C CA . LEU A 1 67 ? 0.647 1.680 12.002 1.00 94.75 67 LEU A CA 1
ATOM 522 C C . LEU A 1 67 ? 2.014 2.230 11.563 1.00 94.75 67 LEU A C 1
ATOM 524 O O . LEU A 1 67 ? 2.499 3.203 12.128 1.00 94.75 67 LEU A O 1
ATOM 528 N N . ASN A 1 68 ? 2.617 1.623 10.540 1.00 93.25 68 ASN A N 1
ATOM 529 C CA . ASN A 1 68 ? 3.922 2.012 10.009 1.00 93.25 68 ASN A CA 1
ATOM 530 C C . ASN A 1 68 ? 3.757 2.692 8.646 1.00 93.25 68 ASN A C 1
ATOM 532 O O . ASN A 1 68 ? 4.245 2.181 7.635 1.00 93.25 68 ASN A O 1
ATOM 536 N N . SER A 1 69 ? 2.989 3.782 8.596 1.00 93.56 69 SER A N 1
ATOM 537 C CA . SER A 1 69 ? 2.770 4.530 7.353 1.00 93.56 69 SER A CA 1
ATOM 538 C C . SER A 1 69 ? 4.072 5.162 6.844 1.00 93.56 69 SER A C 1
ATOM 540 O O . SER A 1 69 ? 4.889 5.623 7.636 1.00 93.56 69 SER A O 1
ATOM 542 N N . THR A 1 70 ? 4.281 5.185 5.525 1.00 92.38 70 THR A N 1
ATOM 543 C CA . THR A 1 70 ? 5.503 5.754 4.911 1.00 92.38 70 THR A CA 1
ATOM 544 C C . THR A 1 70 ? 5.557 7.283 4.934 1.00 92.38 70 THR A C 1
ATOM 546 O O . THR A 1 70 ? 6.627 7.853 4.737 1.00 92.38 70 THR A O 1
ATOM 549 N N . GLY A 1 71 ? 4.426 7.945 5.172 1.00 92.94 71 GLY A N 1
ATOM 550 C CA . GLY A 1 71 ? 4.293 9.396 5.146 1.00 92.94 71 GLY A CA 1
ATOM 551 C C . GLY A 1 71 ? 2.896 9.854 5.562 1.00 92.94 71 GLY A C 1
ATOM 552 O O . GLY A 1 71 ? 2.002 9.040 5.813 1.00 92.94 71 GLY A O 1
ATOM 553 N N . GLU A 1 72 ? 2.718 11.174 5.627 1.00 94.00 72 GLU A N 1
ATOM 554 C CA . GLU A 1 72 ? 1.481 11.817 6.088 1.00 94.00 72 GLU A CA 1
ATOM 555 C C . GLU A 1 72 ? 0.281 11.474 5.192 1.00 94.00 72 GLU A C 1
ATOM 557 O O . GLU A 1 72 ? -0.767 11.091 5.699 1.00 94.00 72 GLU A O 1
ATOM 562 N N . GLU A 1 73 ? 0.448 11.486 3.865 1.00 94.88 73 GLU A N 1
ATOM 563 C CA . GLU A 1 73 ? -0.616 11.128 2.910 1.00 94.88 73 GLU A CA 1
ATOM 564 C C . GLU A 1 73 ? -1.175 9.715 3.151 1.00 94.88 73 GLU A C 1
ATOM 566 O O . GLU A 1 73 ? -2.384 9.482 3.080 1.00 94.88 73 GLU A O 1
ATOM 571 N N . GLN A 1 74 ? -0.305 8.753 3.474 1.00 95.44 74 GLN A N 1
ATOM 572 C CA . GLN A 1 74 ? -0.717 7.377 3.757 1.00 95.44 74 GLN A CA 1
ATOM 573 C C . GLN A 1 74 ? -1.449 7.260 5.091 1.00 95.44 74 GLN A C 1
ATOM 575 O O . GLN A 1 74 ? -2.407 6.491 5.200 1.00 95.44 74 GLN A O 1
ATOM 580 N N . GLN A 1 75 ? -1.006 8.022 6.093 1.00 95.38 75 GLN A N 1
ATOM 581 C CA . GLN A 1 75 ? -1.656 8.075 7.395 1.00 95.38 75 GLN A CA 1
ATOM 582 C C . GLN A 1 75 ? -3.049 8.704 7.286 1.00 95.38 75 GLN A C 1
ATOM 584 O O . GLN A 1 75 ? -4.004 8.144 7.826 1.00 95.38 75 GLN A O 1
ATOM 589 N N . THR A 1 76 ? -3.178 9.806 6.545 1.00 96.31 76 THR A N 1
ATOM 590 C CA . THR A 1 76 ? -4.457 10.473 6.273 1.00 96.31 76 THR A CA 1
ATOM 591 C C . THR A 1 76 ? -5.411 9.541 5.538 1.00 96.31 76 THR A C 1
ATOM 593 O O . THR A 1 76 ? -6.524 9.324 6.007 1.00 96.31 76 THR A O 1
ATOM 596 N N . HIS A 1 77 ? -4.959 8.875 4.470 1.00 97.06 77 HIS A N 1
ATOM 597 C CA . HIS A 1 77 ? -5.788 7.894 3.766 1.00 97.06 77 HIS A CA 1
ATOM 598 C C . HIS A 1 77 ? -6.244 6.746 4.684 1.00 97.06 77 HIS A C 1
ATOM 600 O O . HIS A 1 77 ? -7.397 6.320 4.628 1.00 97.06 77 HIS A O 1
ATOM 606 N N . TRP A 1 78 ? -5.368 6.239 5.559 1.00 95.81 78 TRP A N 1
ATOM 607 C CA . TRP A 1 78 ? -5.751 5.192 6.509 1.00 95.81 78 TRP A CA 1
ATOM 608 C C . TRP A 1 78 ? -6.770 5.680 7.545 1.00 95.81 78 TRP A C 1
ATOM 610 O O . TRP A 1 78 ? -7.656 4.919 7.930 1.00 95.81 78 TRP A O 1
ATOM 620 N N . ALA A 1 79 ? -6.652 6.926 8.008 1.00 95.00 79 ALA A N 1
ATOM 621 C CA . ALA A 1 79 ? -7.617 7.536 8.916 1.00 95.00 79 ALA A CA 1
ATOM 622 C C . ALA A 1 79 ? -8.986 7.694 8.243 1.00 95.00 79 ALA A C 1
ATOM 624 O O . ALA A 1 79 ? -9.965 7.158 8.754 1.00 95.00 79 ALA A O 1
ATOM 625 N N . GLU A 1 80 ? -9.026 8.293 7.051 1.00 96.12 80 GLU A N 1
ATOM 626 C CA . GLU A 1 80 ? -10.255 8.446 6.265 1.00 96.12 80 GLU A CA 1
ATOM 627 C C . GLU A 1 80 ? -10.932 7.100 5.996 1.00 96.12 80 GLU A C 1
ATOM 629 O O . GLU A 1 80 ? -12.144 6.985 6.129 1.00 96.12 80 GLU A O 1
ATOM 634 N N . MET A 1 81 ? -10.166 6.053 5.674 1.00 95.19 81 MET A N 1
ATOM 635 C CA . MET A 1 81 ? -10.718 4.714 5.449 1.00 95.19 81 MET A CA 1
ATOM 636 C C . MET A 1 81 ? -11.400 4.136 6.697 1.00 95.19 81 MET A C 1
ATOM 638 O O . MET A 1 81 ? -12.440 3.489 6.574 1.00 95.19 81 MET A O 1
ATOM 642 N N . LYS A 1 82 ? -10.844 4.371 7.893 1.00 92.56 82 LYS A N 1
ATOM 643 C CA . LYS A 1 82 ? -11.474 3.938 9.150 1.00 92.56 82 LYS A CA 1
ATOM 644 C C . LYS A 1 82 ? -12.762 4.711 9.427 1.00 92.56 82 LYS A C 1
ATOM 646 O O . LYS A 1 82 ? -13.742 4.100 9.842 1.00 92.56 82 LYS A O 1
ATOM 651 N N . ASP A 1 83 ? -12.749 6.017 9.179 1.00 94.62 83 ASP A N 1
ATOM 652 C CA . ASP A 1 83 ? -13.880 6.910 9.451 1.00 94.62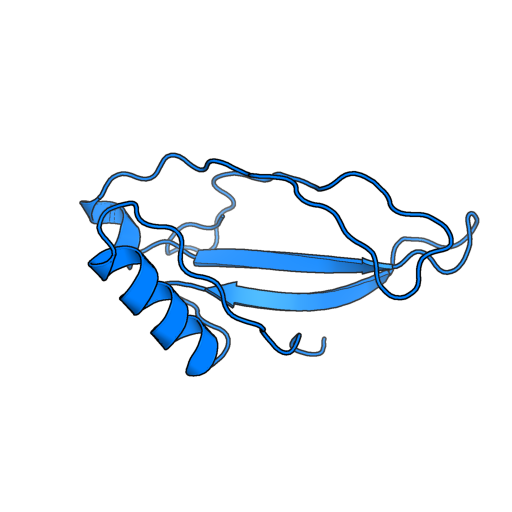 83 ASP A CA 1
ATOM 653 C C . ASP A 1 83 ? -15.003 6.767 8.409 1.00 94.62 83 ASP A C 1
ATOM 655 O O . ASP A 1 83 ? -16.158 7.070 8.686 1.00 94.62 83 ASP A O 1
ATOM 659 N N . ALA A 1 84 ? -14.684 6.261 7.216 1.00 93.12 84 ALA A N 1
ATOM 660 C CA . ALA A 1 84 ? -15.627 6.022 6.127 1.00 93.12 84 ALA A CA 1
ATOM 661 C C . ALA A 1 84 ? -16.560 4.811 6.350 1.00 93.12 84 ALA A C 1
ATOM 663 O O . ALA A 1 84 ? -17.412 4.540 5.503 1.00 93.12 84 ALA A O 1
ATOM 664 N N . GLU A 1 85 ? -16.389 4.056 7.444 1.00 87.62 85 GLU A N 1
ATOM 665 C CA . GLU A 1 85 ? -17.269 2.957 7.890 1.00 87.62 85 GLU A CA 1
ATOM 666 C C . GLU A 1 85 ? -17.702 1.982 6.772 1.00 87.62 85 GLU A C 1
ATOM 668 O O . GLU A 1 85 ? -18.857 1.572 6.661 1.00 87.62 85 GLU A O 1
ATOM 673 N N . GLY A 1 86 ? -16.752 1.586 5.919 1.00 85.38 86 GLY A N 1
ATOM 674 C CA . GLY A 1 86 ? -16.980 0.632 4.827 1.00 85.38 86 GLY A CA 1
ATOM 675 C C . GLY A 1 86 ? -17.235 1.264 3.456 1.00 85.38 86 GLY A C 1
ATOM 676 O O . GLY A 1 86 ? -17.328 0.534 2.465 1.00 85.38 86 GLY A O 1
ATOM 677 N N . GLN A 1 87 ? -17.287 2.595 3.356 1.00 93.00 87 GLN A N 1
ATOM 678 C CA . GLN A 1 87 ? -17.204 3.279 2.068 1.00 93.00 87 GLN A CA 1
ATOM 679 C C . GLN A 1 87 ? -15.772 3.232 1.517 1.00 93.00 87 GLN A C 1
ATOM 681 O O . GLN A 1 87 ? -14.785 3.265 2.252 1.00 93.00 87 GLN A O 1
ATOM 686 N N . GLN A 1 88 ? -15.653 3.132 0.192 1.00 92.38 88 GLN A N 1
ATOM 687 C CA . GLN A 1 88 ? -14.354 3.100 -0.473 1.00 92.38 88 GLN A CA 1
ATOM 688 C C . GLN A 1 88 ? -13.758 4.504 -0.548 1.00 92.38 88 GLN A C 1
ATOM 690 O O . GLN A 1 88 ? -14.376 5.416 -1.094 1.00 92.38 88 GLN A O 1
ATOM 695 N N . VAL A 1 89 ? -12.527 4.642 -0.062 1.00 95.50 89 VAL A N 1
ATOM 696 C CA . VAL A 1 89 ? -11.719 5.857 -0.192 1.00 95.50 89 VAL A CA 1
ATOM 697 C C . VAL A 1 89 ? -10.652 5.618 -1.263 1.00 95.50 89 VAL A C 1
ATOM 699 O O . VAL A 1 89 ? -10.097 4.521 -1.371 1.00 95.50 89 VAL A O 1
ATOM 702 N N . CYS A 1 90 ? -10.398 6.617 -2.108 1.00 95.25 90 CYS A N 1
ATOM 703 C CA . CYS A 1 90 ? -9.433 6.527 -3.201 1.00 95.25 90 CYS A CA 1
ATOM 704 C C . CYS A 1 90 ? -8.405 7.650 -3.104 1.00 95.25 90 CYS A C 1
ATOM 706 O O . CYS A 1 90 ? -8.764 8.821 -3.156 1.00 95.25 90 CYS A O 1
ATOM 708 N N . HIS A 1 91 ? -7.127 7.276 -3.057 1.00 95.25 91 HIS A N 1
ATOM 709 C CA . HIS A 1 91 ? -5.999 8.204 -3.068 1.00 95.25 91 HIS A CA 1
ATOM 710 C C . HIS A 1 91 ? -4.888 7.705 -3.982 1.00 95.25 91 HIS A C 1
ATOM 712 O O . HIS A 1 91 ? -4.638 6.499 -4.082 1.00 95.25 91 HIS A O 1
ATOM 718 N N . TRP A 1 92 ? -4.199 8.648 -4.616 1.00 95.69 92 TRP A N 1
ATOM 719 C CA . TRP A 1 92 ? -2.912 8.389 -5.251 1.00 95.69 92 TRP A CA 1
ATOM 720 C C . TRP A 1 92 ? -1.809 8.444 -4.199 1.00 95.69 92 TRP A C 1
ATOM 722 O O . TRP A 1 92 ? -1.883 9.235 -3.269 1.00 95.69 92 TRP A O 1
ATOM 732 N N . HIS A 1 93 ? -0.787 7.605 -4.360 1.00 95.62 93 HIS A N 1
ATOM 733 C CA . HIS A 1 93 ? 0.371 7.568 -3.468 1.00 95.62 93 HIS A CA 1
ATOM 734 C C . HIS A 1 93 ? 1.647 7.539 -4.295 1.00 95.62 93 HIS A C 1
ATOM 736 O O . HIS A 1 93 ? 1.765 6.740 -5.230 1.00 95.62 93 HIS A O 1
ATOM 742 N N . THR A 1 94 ? 2.610 8.380 -3.929 1.00 94.69 94 THR A N 1
ATOM 743 C CA . THR A 1 94 ? 3.965 8.302 -4.483 1.00 94.69 94 THR A CA 1
ATOM 744 C C . THR A 1 94 ? 4.684 7.107 -3.866 1.00 94.69 94 THR A C 1
ATOM 746 O O . THR A 1 94 ? 4.640 6.901 -2.655 1.00 94.69 94 THR A O 1
ATOM 749 N N . LEU A 1 95 ? 5.329 6.287 -4.697 1.00 94.00 95 LEU A N 1
ATOM 750 C CA . LEU A 1 95 ? 6.092 5.144 -4.205 1.00 94.00 95 LEU A CA 1
ATOM 751 C C . LEU A 1 95 ? 7.373 5.629 -3.530 1.00 94.00 95 LEU A C 1
ATOM 753 O O . LEU A 1 95 ? 8.095 6.446 -4.094 1.00 94.00 95 LEU A O 1
ATOM 757 N N . SER A 1 96 ? 7.675 5.081 -2.359 1.00 91.75 96 SER A N 1
ATOM 758 C CA . SER A 1 96 ? 8.970 5.272 -1.720 1.00 91.75 96 SER A CA 1
ATOM 759 C C . SER A 1 96 ? 10.046 4.465 -2.449 1.00 91.75 96 SER A C 1
ATOM 761 O O . SER A 1 96 ? 9.825 3.301 -2.821 1.00 91.75 96 SER A O 1
ATOM 763 N N . ASP A 1 97 ? 11.211 5.089 -2.621 1.00 82.81 97 ASP A N 1
ATOM 764 C CA . ASP A 1 97 ? 12.417 4.453 -3.145 1.00 82.81 97 ASP A CA 1
ATOM 765 C C . ASP A 1 97 ? 12.958 3.371 -2.190 1.00 82.81 97 ASP A C 1
ATOM 767 O O . ASP A 1 97 ? 12.518 3.214 -1.044 1.00 82.81 97 ASP A O 1
ATOM 771 N N . THR A 1 98 ? 13.872 2.551 -2.714 1.00 58.12 98 THR A N 1
ATOM 772 C CA . THR A 1 98 ? 14.570 1.498 -1.958 1.00 58.12 98 THR A CA 1
ATOM 773 C C . THR A 1 98 ? 15.857 2.018 -1.347 1.00 58.12 98 THR A C 1
ATOM 775 O O . THR A 1 98 ? 16.585 2.729 -2.068 1.00 58.12 98 THR A O 1
#

Mean pred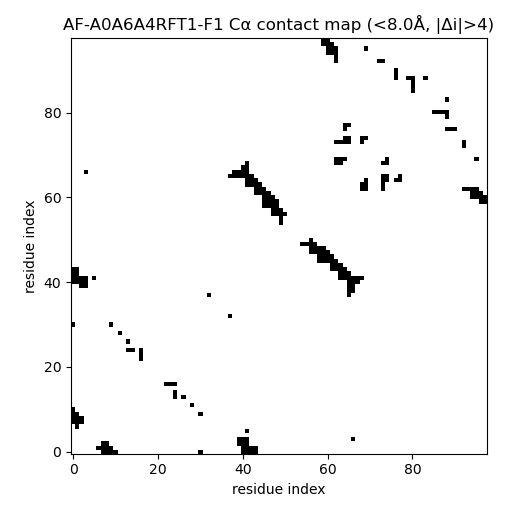icted aligned error: 4.23 Å